Protein AF-A0A9D6A3Y0-F1 (afdb_monomer_lite)

Foldseek 3Di:
DDDDDDDDDDDDDDPPPPDPPPPPPPDPPDPDDPPADCQQADCVDDCVVPVPNRRGVSVCVVDDDDPVDPDDDPVVVVVVVVVVVVVVVLVVLLPDDDDPPDPSNVSNVVVVVVPCPVVCVVCDCVVCVVVVVVVVPDDD

Sequence (140 aa):
MGIKKTIITLGLGALIAQGLTTASAQAPKGKGKPAIDFADMDLKVRPQTDFYHYVNGGWIKKNPLKPAYSRFGTFDVLQDSSTAQIRQIVEELSHSQQVKGSNEYRIATLYAQALDSVTRNAQGAQPIKRQLARIEALQS

Structure (mmCIF, N/CA/C/O backbone):
data_AF-A0A9D6A3Y0-F1
#
_entry.id   AF-A0A9D6A3Y0-F1
#
loop_
_atom_site.group_PDB
_atom_site.id
_atom_site.type_symbol
_atom_site.label_atom_id
_atom_site.label_alt_id
_atom_site.label_comp_id
_atom_site.label_asym_id
_atom_site.label_entity_id
_atom_site.label_seq_id
_atom_site.pdbx_PDB_ins_code
_atom_site.Cartn_x
_atom_site.Cartn_y
_atom_site.Cartn_z
_atom_site.occupancy
_atom_site.B_iso_or_equiv
_atom_site.auth_seq_id
_atom_site.auth_comp_id
_atom_site.auth_asym_id
_atom_site.auth_atom_id
_atom_site.pdbx_PDB_model_num
ATOM 1 N N . MET A 1 1 ? 32.249 43.245 54.581 1.00 39.78 1 MET A N 1
ATOM 2 C CA . MET A 1 1 ? 32.049 41.927 53.938 1.00 39.78 1 MET A CA 1
ATOM 3 C C . MET A 1 1 ? 30.646 41.451 54.322 1.00 39.78 1 MET A C 1
ATOM 5 O O . MET A 1 1 ? 30.486 40.833 55.352 1.00 39.78 1 MET A O 1
ATOM 9 N N . GLY A 1 2 ? 29.548 41.949 53.759 1.00 38.94 2 GLY A N 1
ATOM 10 C CA . GLY A 1 2 ? 29.126 41.955 52.357 1.00 38.94 2 GLY A CA 1
ATOM 11 C C . GLY A 1 2 ? 27.667 41.468 52.351 1.00 38.94 2 GLY A C 1
ATOM 12 O O . GLY A 1 2 ? 27.409 40.294 52.119 1.00 38.94 2 GLY A O 1
ATOM 13 N N . ILE A 1 3 ? 26.747 42.353 52.751 1.00 41.09 3 ILE A N 1
ATOM 14 C CA . ILE A 1 3 ? 25.312 42.103 52.976 1.00 41.09 3 ILE A CA 1
ATOM 15 C C . ILE A 1 3 ? 24.655 41.642 51.665 1.00 41.09 3 ILE A C 1
ATOM 17 O O . ILE A 1 3 ? 24.641 42.389 50.687 1.00 41.09 3 ILE A O 1
ATOM 21 N N . LYS A 1 4 ? 24.096 40.425 51.637 1.00 37.38 4 LYS A N 1
ATOM 22 C CA . LYS A 1 4 ? 23.307 39.936 50.497 1.00 37.38 4 LYS A CA 1
ATOM 23 C C . LYS A 1 4 ? 21.936 40.617 50.518 1.00 37.38 4 LYS A C 1
ATOM 25 O O . LYS A 1 4 ? 21.115 40.340 51.386 1.00 37.38 4 LYS A O 1
ATOM 30 N N . LYS A 1 5 ? 21.714 41.542 49.581 1.00 42.81 5 LYS A N 1
ATOM 31 C CA . LYS A 1 5 ? 20.428 42.215 49.363 1.00 42.81 5 LYS A CA 1
ATOM 32 C C . LYS A 1 5 ? 19.482 41.282 48.605 1.00 42.81 5 LYS A C 1
ATOM 34 O O . LYS A 1 5 ? 19.710 40.985 47.437 1.00 42.81 5 LYS A O 1
ATOM 39 N N . THR A 1 6 ? 18.417 40.860 49.276 1.00 45.19 6 THR A N 1
ATOM 40 C CA . THR A 1 6 ? 17.201 40.314 48.665 1.00 45.19 6 THR A CA 1
ATOM 41 C C . THR A 1 6 ? 16.508 41.439 47.900 1.00 45.19 6 THR A C 1
ATOM 43 O O . THR A 1 6 ? 16.078 42.416 48.510 1.00 45.19 6 THR A O 1
ATOM 46 N N . ILE A 1 7 ? 16.426 41.334 46.573 1.00 46.53 7 ILE A N 1
ATOM 47 C CA . ILE A 1 7 ? 15.667 42.267 45.736 1.00 46.53 7 ILE A CA 1
ATOM 48 C C . ILE A 1 7 ? 14.420 41.534 45.248 1.00 46.53 7 ILE A C 1
ATOM 50 O O . ILE A 1 7 ? 14.485 40.630 44.421 1.00 46.53 7 ILE A O 1
ATOM 54 N N . ILE A 1 8 ? 13.287 41.938 45.819 1.00 42.72 8 ILE A N 1
ATOM 55 C CA . ILE A 1 8 ? 11.944 41.686 45.310 1.00 42.72 8 ILE A CA 1
ATOM 56 C C . ILE A 1 8 ? 11.755 42.638 44.127 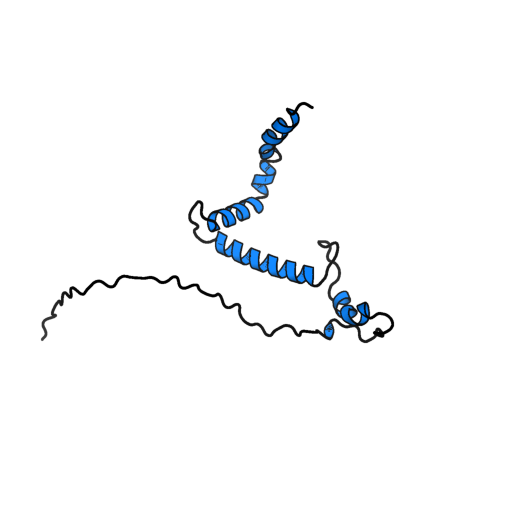1.00 42.72 8 ILE A C 1
ATOM 58 O O . ILE A 1 8 ? 11.802 43.855 44.307 1.00 42.72 8 ILE A O 1
ATOM 62 N N . THR A 1 9 ? 11.546 42.108 42.923 1.00 41.78 9 THR A N 1
ATOM 63 C CA . THR A 1 9 ? 11.118 42.908 41.769 1.00 41.78 9 THR A CA 1
ATOM 64 C C . THR A 1 9 ? 9.754 42.415 41.308 1.00 41.78 9 THR A C 1
ATOM 66 O O . THR A 1 9 ? 9.631 41.387 40.651 1.00 41.78 9 THR A O 1
ATOM 69 N N . LEU A 1 10 ? 8.726 43.176 41.686 1.00 37.41 10 LEU A N 1
ATOM 70 C CA . LEU A 1 10 ? 7.441 43.234 40.998 1.00 37.41 10 LEU A CA 1
ATOM 71 C C . LEU A 1 10 ? 7.686 43.845 39.614 1.00 37.41 10 LEU A C 1
ATOM 73 O O . LEU A 1 10 ? 8.091 45.001 39.512 1.00 37.41 10 LEU A O 1
ATOM 77 N N . GLY A 1 11 ? 7.460 43.061 38.564 1.00 34.62 11 GLY A N 1
ATOM 78 C CA . GLY A 1 11 ? 7.642 43.477 37.180 1.00 34.62 11 GLY A CA 1
ATOM 79 C C . GLY A 1 11 ? 6.559 42.890 36.287 1.00 34.62 11 GLY A C 1
ATOM 80 O O . GLY A 1 11 ? 6.700 41.778 35.803 1.00 34.62 11 GLY A O 1
ATOM 81 N N . LEU A 1 12 ? 5.483 43.665 36.146 1.00 35.19 12 LEU A N 1
ATOM 82 C CA . LEU A 1 12 ? 4.742 43.963 34.918 1.00 35.19 12 LEU A CA 1
ATOM 83 C C . LEU A 1 12 ? 4.379 42.800 33.971 1.00 35.19 12 LEU A C 1
ATOM 85 O O . LEU A 1 12 ? 5.227 42.179 33.337 1.00 35.19 12 LEU A O 1
ATOM 89 N N . GLY A 1 13 ? 3.069 42.590 33.818 1.00 39.69 13 GLY A N 1
ATOM 90 C CA . GLY A 1 13 ? 2.483 41.619 32.904 1.00 39.69 13 GLY A CA 1
ATOM 91 C C . GLY A 1 13 ? 2.977 41.759 31.465 1.00 39.69 13 GLY A C 1
ATOM 92 O O . GLY A 1 13 ? 2.839 42.806 30.838 1.00 39.69 13 GLY A O 1
ATOM 93 N N . ALA A 1 14 ? 3.480 40.651 30.933 1.00 37.50 14 ALA A N 1
ATOM 94 C CA . ALA A 1 14 ? 3.585 40.408 29.508 1.00 37.50 14 ALA A CA 1
ATOM 95 C C . ALA A 1 14 ? 2.570 39.315 29.161 1.00 37.50 14 ALA A C 1
ATOM 97 O O . ALA A 1 14 ? 2.707 38.163 29.573 1.00 37.50 14 ALA A O 1
ATOM 98 N N . LEU A 1 15 ? 1.521 39.714 28.438 1.00 37.28 15 LEU A N 1
ATOM 99 C CA . LEU A 1 15 ? 0.610 38.823 27.729 1.00 37.28 15 LEU A CA 1
ATOM 100 C C . LEU A 1 15 ? 1.444 37.814 26.931 1.00 37.28 15 LEU A C 1
ATOM 102 O O . LEU A 1 15 ? 2.136 38.181 25.980 1.00 37.28 15 LEU A O 1
ATOM 106 N N . ILE A 1 16 ? 1.370 36.540 27.303 1.00 44.28 16 ILE A N 1
ATOM 107 C CA . ILE A 1 16 ? 1.949 35.463 26.513 1.00 44.28 16 ILE A CA 1
ATOM 108 C C . ILE A 1 16 ? 0.988 35.197 25.349 1.00 44.28 16 ILE A C 1
ATOM 110 O O . ILE A 1 16 ? 0.124 34.327 25.414 1.00 44.28 16 ILE A O 1
ATOM 114 N N . ALA A 1 17 ? 1.130 35.964 24.270 1.00 42.34 17 ALA A N 1
ATOM 115 C CA . ALA A 1 17 ? 0.645 35.556 22.962 1.00 42.34 17 ALA A CA 1
ATOM 116 C C . ALA A 1 17 ? 1.612 34.491 22.424 1.00 42.34 17 ALA A C 1
ATOM 118 O O . ALA A 1 17 ? 2.561 34.809 21.708 1.00 42.34 17 ALA A O 1
ATOM 119 N N . GLN A 1 18 ? 1.410 33.220 22.799 1.00 44.75 18 GLN A N 1
ATOM 120 C CA . GLN A 1 18 ? 2.044 32.119 22.070 1.00 44.75 18 GLN A CA 1
ATOM 121 C C . GLN A 1 18 ? 1.356 32.017 20.712 1.00 44.75 18 GLN A C 1
ATOM 123 O O . GLN A 1 18 ? 0.340 31.344 20.544 1.00 44.75 18 GLN A O 1
ATOM 128 N N . GLY A 1 19 ? 1.902 32.765 19.756 1.00 43.25 19 GLY A N 1
ATOM 129 C CA . GLY A 1 19 ? 1.658 32.550 18.345 1.00 43.25 19 GLY A CA 1
ATOM 130 C C . GLY A 1 19 ? 2.014 31.109 18.011 1.00 43.25 19 GLY A C 1
ATOM 131 O O . GLY A 1 19 ? 3.124 30.651 18.275 1.00 43.25 19 GLY A O 1
ATOM 132 N N . LEU A 1 20 ? 1.025 30.416 17.463 1.00 42.09 20 LEU A N 1
ATOM 133 C CA . LEU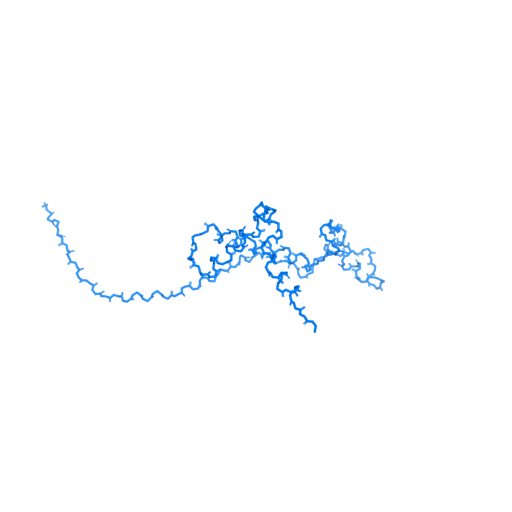 A 1 20 ? 1.104 29.100 16.861 1.00 42.09 20 LEU A CA 1
ATOM 134 C C . LEU A 1 20 ? 2.291 29.068 15.883 1.00 42.09 20 LEU A C 1
ATOM 136 O O . LEU A 1 20 ? 2.187 29.526 14.746 1.00 42.09 20 LEU A O 1
ATOM 140 N N . THR A 1 21 ? 3.442 28.564 16.325 1.00 40.25 21 THR A N 1
ATOM 141 C CA . THR A 1 21 ? 4.547 28.245 15.427 1.00 40.25 21 THR A CA 1
ATOM 142 C C . THR A 1 21 ? 4.128 27.010 14.649 1.00 40.25 21 THR A C 1
ATOM 144 O O . THR A 1 21 ? 4.263 25.874 15.097 1.00 40.25 21 THR A O 1
ATOM 147 N N . THR A 1 22 ? 3.568 27.221 13.460 1.00 44.78 22 THR A N 1
ATOM 148 C CA . THR A 1 22 ? 3.465 26.161 12.463 1.00 44.78 22 THR A CA 1
ATOM 149 C C . THR A 1 22 ? 4.888 25.741 12.118 1.00 44.78 22 THR A C 1
ATOM 151 O O . THR A 1 22 ? 5.560 26.386 11.310 1.00 44.78 22 THR A O 1
ATOM 154 N N . ALA A 1 23 ? 5.375 24.687 12.772 1.00 45.16 23 ALA A N 1
ATOM 155 C CA . ALA A 1 23 ? 6.565 23.976 12.356 1.00 45.16 23 ALA A CA 1
ATOM 156 C C . ALA A 1 23 ? 6.274 23.394 10.968 1.00 45.16 23 ALA A C 1
ATOM 158 O O . ALA A 1 23 ? 5.703 22.317 10.821 1.00 45.16 23 ALA A O 1
ATOM 159 N N . SER A 1 24 ? 6.622 24.151 9.930 1.00 45.41 24 SER A N 1
ATOM 160 C CA . SER A 1 24 ? 6.809 23.607 8.594 1.00 45.41 24 SER A CA 1
ATOM 161 C C . SER A 1 24 ? 7.930 22.582 8.718 1.00 45.41 24 SER A C 1
ATOM 163 O O . SER A 1 24 ? 9.105 22.949 8.749 1.00 45.41 24 SER A O 1
ATOM 165 N N . ALA A 1 25 ? 7.575 21.303 8.823 1.00 49.69 25 ALA A N 1
ATOM 166 C CA . ALA A 1 25 ? 8.516 20.216 8.634 1.00 49.69 25 ALA A CA 1
ATOM 167 C C . ALA A 1 25 ? 9.046 20.316 7.197 1.00 49.69 25 ALA A C 1
ATOM 169 O O . ALA A 1 25 ? 8.432 19.835 6.246 1.00 49.69 25 ALA A O 1
ATOM 170 N N . GLN A 1 26 ? 10.170 21.010 7.015 1.00 47.12 26 GLN A N 1
ATOM 171 C CA . GLN A 1 26 ? 10.911 20.959 5.767 1.00 47.12 26 GLN A CA 1
ATOM 172 C C . GLN A 1 26 ? 11.478 19.552 5.645 1.00 47.12 26 GLN A C 1
ATOM 174 O O . GLN A 1 26 ? 12.454 19.195 6.304 1.00 47.12 26 GLN A O 1
ATOM 179 N N . ALA A 1 27 ? 10.829 18.752 4.799 1.00 53.41 27 ALA A N 1
ATOM 180 C CA . ALA A 1 27 ? 11.352 17.467 4.382 1.00 53.41 27 ALA A CA 1
ATOM 181 C C . ALA A 1 27 ? 12.795 17.660 3.877 1.00 53.41 27 ALA A C 1
ATOM 183 O O . ALA A 1 27 ? 13.060 18.615 3.131 1.00 53.41 27 ALA A O 1
ATOM 184 N N . PRO A 1 28 ? 13.741 16.794 4.278 1.00 49.91 28 PRO A N 1
ATOM 185 C CA . PRO A 1 28 ? 15.116 16.891 3.822 1.00 49.91 28 PRO A CA 1
ATOM 186 C C . PRO A 1 28 ? 15.130 16.834 2.293 1.00 49.91 28 PRO A C 1
ATOM 188 O O . PRO A 1 28 ? 14.644 15.879 1.686 1.00 49.91 28 PRO A O 1
ATOM 191 N N . LYS A 1 29 ? 15.679 17.877 1.658 1.00 53.28 29 LYS A N 1
ATOM 192 C CA . LYS A 1 29 ? 15.900 17.908 0.210 1.00 53.28 29 LYS A CA 1
ATOM 193 C C . LYS A 1 29 ? 17.009 16.912 -0.127 1.00 53.28 29 LYS A C 1
ATOM 195 O O . LYS A 1 29 ? 18.180 17.274 -0.211 1.00 53.28 29 LYS A O 1
ATOM 200 N N . GLY A 1 30 ? 16.643 15.641 -0.276 1.00 57.66 30 GLY A N 1
ATOM 201 C CA . GLY A 1 30 ? 17.514 14.636 -0.873 1.00 57.66 30 GLY A CA 1
ATOM 202 C C . GLY A 1 30 ? 17.940 15.084 -2.272 1.00 57.66 30 GLY A C 1
ATOM 203 O O . GLY A 1 30 ? 17.211 15.825 -2.937 1.00 57.66 30 GLY A O 1
ATOM 204 N N . LYS A 1 31 ? 19.123 14.650 -2.730 1.00 64.00 31 LYS A N 1
ATOM 205 C CA . LYS A 1 31 ? 19.524 14.824 -4.134 1.00 64.00 31 LYS A CA 1
ATOM 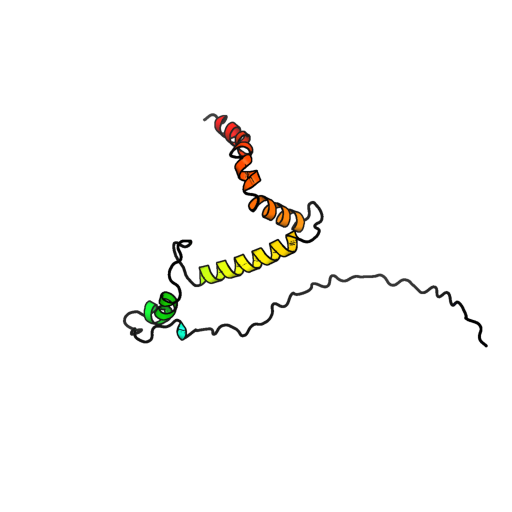206 C C . LYS A 1 31 ? 18.380 14.285 -4.999 1.00 64.00 31 LYS A C 1
ATOM 208 O O . LYS A 1 31 ? 18.036 13.111 -4.877 1.00 64.00 31 LYS A O 1
ATOM 213 N N . GLY A 1 32 ? 17.738 15.161 -5.773 1.00 70.12 32 GLY A N 1
ATOM 214 C CA . GLY A 1 32 ? 16.564 14.796 -6.562 1.00 70.12 32 GLY A CA 1
ATOM 215 C C . GLY A 1 32 ? 16.887 13.618 -7.475 1.00 70.12 32 GLY A C 1
ATOM 216 O O . GLY A 1 32 ? 17.984 13.556 -8.035 1.00 70.12 32 GLY A O 1
ATOM 217 N N . LYS A 1 33 ? 15.950 12.675 -7.614 1.00 77.00 33 LYS A N 1
ATOM 218 C CA . LYS A 1 33 ? 16.066 11.656 -8.661 1.00 77.00 33 LYS A CA 1
ATOM 219 C C . LYS A 1 33 ? 16.128 12.372 -10.017 1.00 77.00 33 LYS A C 1
ATOM 221 O O . LYS A 1 33 ? 15.399 13.354 -10.195 1.00 77.00 33 LYS A O 1
ATOM 226 N N . PRO A 1 34 ? 16.997 11.938 -10.946 1.00 86.12 34 PRO A N 1
ATOM 227 C CA . PRO A 1 34 ? 17.047 12.535 -12.272 1.00 86.12 34 PRO A CA 1
ATOM 228 C C . PRO A 1 34 ? 15.671 12.429 -12.939 1.00 86.12 34 PRO A C 1
ATOM 230 O O . PRO A 1 34 ? 14.951 11.454 -12.731 1.00 86.12 34 PRO A O 1
ATOM 233 N N . ALA A 1 35 ? 15.305 13.439 -13.733 1.00 87.69 35 ALA A N 1
ATOM 234 C CA . ALA A 1 35 ? 14.017 13.458 -14.430 1.00 87.69 35 ALA A CA 1
ATOM 235 C C . ALA A 1 35 ? 13.866 12.275 -15.402 1.00 87.69 35 ALA A C 1
ATOM 237 O O . ALA A 1 35 ? 12.766 11.767 -15.592 1.00 87.69 35 ALA A O 1
ATOM 238 N N . ILE A 1 36 ? 14.982 11.834 -15.991 1.00 91.12 36 ILE A N 1
ATOM 239 C CA . ILE A 1 36 ? 15.089 10.623 -16.802 1.00 91.12 36 ILE A CA 1
ATOM 240 C C . ILE A 1 36 ? 16.275 9.827 -16.264 1.00 91.12 36 ILE A C 1
ATOM 242 O O . ILE A 1 36 ? 17.397 10.336 -16.231 1.00 91.12 36 ILE A O 1
ATOM 246 N N . ASP A 1 37 ? 16.027 8.587 -15.848 1.00 92.00 37 ASP A N 1
ATOM 247 C CA . ASP A 1 37 ? 17.083 7.650 -15.480 1.00 92.00 37 ASP A CA 1
ATOM 248 C C . ASP A 1 37 ? 17.451 6.793 -16.696 1.00 92.00 37 ASP A C 1
ATOM 250 O O . ASP A 1 37 ? 16.721 5.889 -17.096 1.00 92.00 37 ASP A O 1
ATOM 254 N N . PHE A 1 38 ? 18.606 7.068 -17.302 1.00 94.19 38 PHE A N 1
ATOM 255 C CA . PHE A 1 38 ? 19.087 6.300 -18.453 1.00 94.19 38 PHE A CA 1
ATOM 256 C C . PHE A 1 38 ? 19.353 4.826 -18.120 1.00 94.19 38 PHE A C 1
ATOM 258 O O . PHE A 1 38 ? 19.401 3.998 -19.028 1.00 94.19 38 PHE A O 1
ATOM 265 N N . ALA A 1 39 ? 19.500 4.468 -16.841 1.00 94.00 39 ALA A N 1
ATOM 266 C CA . ALA A 1 39 ? 19.652 3.080 -16.430 1.00 94.00 39 ALA A CA 1
ATOM 267 C C . ALA A 1 39 ? 18.340 2.279 -16.538 1.00 94.00 39 ALA A C 1
ATOM 269 O O . ALA A 1 39 ? 18.378 1.048 -16.453 1.00 94.00 39 ALA A O 1
ATOM 270 N N . ASP A 1 40 ? 17.194 2.943 -16.696 1.00 95.69 40 ASP A N 1
ATOM 271 C CA . ASP A 1 40 ? 15.889 2.307 -16.899 1.00 95.69 40 ASP A CA 1
ATOM 272 C C . ASP A 1 40 ? 15.607 1.980 -18.374 1.00 95.69 40 ASP A C 1
ATOM 274 O O . ASP A 1 40 ? 14.714 1.184 -18.673 1.00 95.69 40 ASP A O 1
ATOM 278 N N . MET A 1 41 ? 16.426 2.506 -19.287 1.00 97.69 41 MET A N 1
ATOM 279 C CA . MET A 1 41 ? 16.315 2.298 -20.729 1.00 97.69 41 MET A CA 1
ATOM 280 C C . MET A 1 41 ? 16.990 0.999 -21.191 1.00 97.69 41 MET A C 1
ATOM 282 O O . MET A 1 41 ? 17.956 0.523 -20.592 1.00 97.69 41 MET A O 1
ATOM 286 N N . ASP A 1 42 ? 16.519 0.447 -22.311 1.00 97.88 42 ASP A N 1
ATOM 287 C CA . ASP A 1 42 ? 17.204 -0.610 -23.059 1.00 97.88 42 ASP A CA 1
ATOM 288 C C . ASP A 1 42 ? 17.649 -0.090 -24.430 1.00 97.88 42 ASP A C 1
ATOM 290 O O . ASP A 1 42 ? 16.925 -0.161 -25.424 1.00 97.88 42 ASP A O 1
ATOM 294 N N . LEU A 1 43 ? 18.886 0.411 -24.488 1.00 96.56 43 LEU A N 1
ATOM 295 C CA . LEU A 1 43 ? 19.462 1.006 -25.699 1.00 96.56 43 LEU A CA 1
ATOM 296 C C . LEU A 1 43 ? 19.738 -0.007 -26.825 1.00 96.56 43 LEU A C 1
ATOM 298 O O . LEU A 1 43 ? 20.137 0.393 -27.917 1.00 96.56 43 LEU A O 1
ATOM 302 N N . LYS A 1 44 ? 19.549 -1.313 -26.584 1.00 97.00 44 LYS A N 1
ATOM 303 C CA . LYS A 1 44 ? 19.637 -2.337 -27.638 1.00 97.00 44 LYS A CA 1
ATOM 304 C C . LYS A 1 44 ? 18.356 -2.415 -28.469 1.00 97.00 44 LYS A C 1
ATOM 306 O O . LYS A 1 44 ? 18.389 -2.922 -29.589 1.00 97.00 44 LYS A O 1
ATOM 311 N N . VAL A 1 45 ? 17.238 -1.931 -27.932 1.00 98.06 45 VAL A N 1
ATOM 312 C CA . VAL A 1 45 ? 15.965 -1.845 -28.648 1.00 98.06 45 VAL A CA 1
ATOM 313 C C . VAL A 1 45 ? 15.982 -0.588 -29.510 1.00 98.06 45 VAL A C 1
ATOM 315 O O . VAL A 1 45 ? 16.369 0.485 -29.062 1.00 98.06 45 VAL A O 1
ATOM 318 N N . ARG A 1 46 ? 15.569 -0.689 -30.773 1.00 98.00 46 ARG A N 1
ATOM 319 C CA . ARG A 1 46 ? 15.442 0.501 -31.619 1.00 98.00 46 ARG A CA 1
ATOM 320 C C . ARG A 1 46 ? 14.186 1.277 -31.199 1.00 98.00 46 ARG A C 1
ATOM 322 O O . ARG A 1 46 ? 13.101 0.693 -31.202 1.00 98.00 46 ARG A O 1
ATOM 329 N N . PRO A 1 47 ? 14.267 2.588 -30.907 1.00 97.69 47 PRO A N 1
ATOM 330 C CA . PRO A 1 47 ? 13.103 3.356 -30.459 1.00 97.69 47 PRO A CA 1
ATOM 331 C C . PRO A 1 47 ? 11.980 3.417 -31.501 1.00 97.69 47 PRO A C 1
ATOM 333 O O . PRO A 1 47 ? 10.823 3.584 -31.137 1.00 97.69 47 PRO A O 1
ATOM 336 N N . GLN A 1 48 ? 12.299 3.262 -32.791 1.00 98.19 48 GLN A N 1
ATOM 337 C CA . GLN A 1 48 ? 11.306 3.268 -33.871 1.00 98.19 48 GLN A CA 1
ATOM 338 C C . GLN A 1 48 ? 10.485 1.973 -33.945 1.00 98.19 48 GLN A C 1
ATOM 340 O O . GLN A 1 48 ? 9.430 1.973 -34.570 1.00 98.19 48 GLN A O 1
ATOM 345 N N . THR A 1 49 ? 10.976 0.869 -33.371 1.00 98.19 49 THR A N 1
ATOM 346 C CA . THR A 1 49 ? 10.296 -0.435 -33.425 1.00 98.19 49 THR A CA 1
ATOM 347 C C . THR A 1 49 ? 9.501 -0.715 -32.159 1.00 98.19 49 THR A C 1
ATOM 349 O O . THR A 1 49 ? 8.401 -1.244 -32.242 1.00 98.19 49 THR A O 1
ATOM 352 N N . ASP A 1 50 ? 10.051 -0.357 -30.997 1.00 98.25 50 ASP A N 1
ATOM 353 C CA . ASP A 1 50 ? 9.370 -0.488 -29.711 1.00 98.25 50 ASP A CA 1
ATOM 354 C C . ASP A 1 50 ? 9.890 0.579 -28.746 1.00 98.25 50 ASP A C 1
ATOM 356 O O . ASP A 1 50 ? 10.887 0.409 -28.038 1.00 98.25 50 ASP A O 1
ATOM 360 N N . PHE A 1 51 ? 9.211 1.723 -28.747 1.00 98.31 51 PHE A N 1
ATOM 361 C CA . PHE A 1 51 ? 9.585 2.837 -27.888 1.00 98.31 51 PHE A CA 1
ATOM 362 C C . PHE A 1 51 ? 9.383 2.516 -26.400 1.00 98.31 51 PHE A C 1
ATOM 364 O O . PHE A 1 51 ? 10.134 3.006 -25.557 1.00 98.31 51 PHE A O 1
ATOM 371 N N . TYR A 1 52 ? 8.407 1.665 -26.062 1.00 97.69 52 TYR A N 1
ATOM 372 C CA . TYR A 1 52 ? 8.111 1.322 -24.674 1.00 97.69 52 TYR A CA 1
ATOM 373 C C . TYR A 1 52 ? 9.249 0.512 -24.049 1.00 97.69 52 TYR A C 1
ATOM 375 O O . TYR A 1 52 ? 9.724 0.873 -22.971 1.00 97.69 52 TYR A O 1
ATOM 383 N N . HIS A 1 53 ? 9.743 -0.523 -24.734 1.00 98.00 53 HIS A N 1
ATOM 384 C CA . HIS A 1 53 ? 10.895 -1.296 -24.263 1.00 98.00 53 HIS A CA 1
ATOM 385 C C . HIS A 1 53 ? 12.210 -0.522 -24.375 1.00 98.00 53 HIS A C 1
ATOM 387 O O . HIS A 1 53 ? 13.069 -0.689 -23.513 1.00 98.00 53 HIS A O 1
ATOM 393 N N . TYR A 1 54 ? 12.366 0.366 -25.362 1.00 98.31 54 TYR A N 1
ATOM 394 C CA . TYR A 1 54 ? 13.528 1.257 -25.411 1.00 98.31 54 TYR A CA 1
ATOM 395 C C . TYR A 1 54 ? 13.628 2.138 -24.159 1.00 98.31 54 TYR A C 1
ATOM 397 O O . TYR A 1 54 ? 14.698 2.239 -23.565 1.00 98.31 54 TYR A O 1
ATOM 405 N N . VAL A 1 55 ? 12.519 2.744 -23.721 1.00 97.44 55 VAL A N 1
ATOM 406 C CA . VAL A 1 55 ? 12.516 3.649 -22.559 1.00 97.44 55 VAL A CA 1
ATOM 407 C C . VAL A 1 55 ? 12.486 2.902 -21.223 1.00 97.44 55 VAL A C 1
ATOM 409 O O . VAL A 1 55 ? 13.122 3.356 -20.280 1.00 97.44 55 VAL A O 1
ATOM 412 N N . ASN A 1 56 ? 11.778 1.770 -21.128 1.00 97.31 56 ASN A N 1
ATOM 413 C CA . ASN A 1 56 ? 11.499 1.103 -19.845 1.00 97.31 56 ASN A CA 1
ATOM 414 C C . ASN A 1 56 ? 12.161 -0.276 -19.685 1.00 97.31 56 ASN A C 1
ATOM 416 O O . ASN A 1 56 ? 12.019 -0.908 -18.638 1.00 97.31 56 ASN A O 1
ATOM 420 N N . GLY A 1 57 ? 12.845 -0.800 -20.705 1.00 97.56 57 GLY A N 1
ATOM 421 C CA . GLY A 1 57 ? 13.318 -2.188 -20.717 1.00 97.56 57 GLY A CA 1
ATOM 422 C C . GLY A 1 57 ? 14.332 -2.512 -19.617 1.00 97.56 57 GLY A C 1
ATOM 423 O O . GLY A 1 57 ? 14.336 -3.626 -19.091 1.00 97.56 57 GLY A O 1
ATOM 424 N N . GLY A 1 58 ? 15.154 -1.542 -19.212 1.00 97.50 58 GLY A N 1
ATOM 425 C CA . GLY A 1 58 ? 16.034 -1.659 -18.050 1.00 97.50 58 GLY A CA 1
ATOM 426 C C . GLY A 1 58 ? 15.252 -1.709 -16.735 1.00 97.50 58 GLY A C 1
ATOM 427 O O . GLY A 1 58 ? 15.540 -2.556 -15.886 1.00 97.50 58 GLY A O 1
ATOM 428 N N . TRP A 1 59 ? 14.222 -0.871 -16.586 1.00 96.62 59 TRP A N 1
ATOM 429 C CA . TRP A 1 59 ? 13.353 -0.866 -15.406 1.00 96.62 59 TRP A CA 1
ATOM 430 C C . TRP A 1 59 ? 12.599 -2.189 -15.257 1.00 96.62 59 TRP A C 1
ATOM 432 O O . TRP A 1 59 ? 12.615 -2.784 -14.181 1.00 96.62 59 TRP A O 1
ATOM 442 N N . ILE A 1 60 ? 12.008 -2.694 -16.345 1.00 96.25 60 ILE A N 1
ATOM 443 C CA . ILE A 1 60 ? 11.262 -3.962 -16.365 1.00 96.25 60 ILE A CA 1
ATOM 444 C C . ILE A 1 60 ? 12.158 -5.119 -15.902 1.00 96.25 60 ILE A C 1
ATOM 446 O O . ILE A 1 60 ? 11.752 -5.926 -15.069 1.00 96.25 60 ILE A O 1
ATOM 450 N N . LYS A 1 61 ? 13.411 -5.170 -16.376 1.00 95.94 61 LYS A N 1
ATOM 451 C CA . LYS A 1 61 ? 14.388 -6.197 -15.970 1.00 95.94 61 LYS A CA 1
ATOM 452 C C . LYS A 1 61 ? 14.751 -6.126 -14.484 1.00 95.94 61 LYS A C 1
ATOM 454 O O . LYS A 1 61 ? 14.968 -7.162 -13.863 1.00 95.94 61 LYS A O 1
ATOM 459 N N . LYS A 1 62 ? 14.835 -4.921 -13.914 1.00 95.50 62 LYS A N 1
ATOM 460 C CA . LYS A 1 62 ? 15.188 -4.699 -12.499 1.00 95.50 62 LYS A CA 1
ATOM 461 C C . LYS A 1 62 ? 14.016 -4.902 -11.536 1.00 95.50 62 LYS A C 1
ATOM 463 O O . LYS A 1 62 ? 14.250 -5.100 -10.347 1.00 95.50 62 LYS A O 1
ATOM 468 N N . ASN A 1 63 ? 12.779 -4.842 -12.028 1.00 95.00 63 ASN A N 1
ATOM 469 C CA . ASN A 1 63 ? 11.570 -4.838 -11.207 1.00 95.00 63 ASN A CA 1
ATOM 470 C C . ASN A 1 63 ? 10.631 -5.993 -11.595 1.00 95.00 63 ASN A C 1
ATOM 472 O O . ASN A 1 63 ? 9.547 -5.752 -12.130 1.00 95.00 63 ASN A O 1
ATOM 476 N N . PRO A 1 64 ? 11.018 -7.256 -11.332 1.00 94.19 64 PRO A N 1
ATOM 477 C CA . PRO A 1 64 ? 10.130 -8.388 -11.563 1.00 94.19 64 PRO A CA 1
ATOM 478 C C . PRO A 1 64 ? 8.873 -8.279 -10.692 1.00 94.19 64 PRO A C 1
ATOM 480 O O . PRO A 1 64 ? 8.927 -7.826 -9.543 1.00 94.19 64 PRO A O 1
ATOM 483 N N . LEU A 1 65 ? 7.738 -8.732 -11.231 1.00 95.06 65 LEU A N 1
ATOM 484 C CA . LEU A 1 65 ? 6.467 -8.725 -10.514 1.00 95.06 65 LEU A CA 1
ATOM 485 C C . LEU A 1 65 ? 6.560 -9.625 -9.274 1.00 95.06 65 LEU A C 1
ATOM 487 O O . LEU A 1 65 ? 6.802 -10.828 -9.374 1.00 95.06 65 LEU A O 1
ATOM 491 N N . LYS A 1 66 ? 6.374 -9.034 -8.092 1.00 91.44 66 LYS A N 1
ATOM 492 C CA . LYS A 1 66 ? 6.356 -9.771 -6.823 1.00 91.44 66 LYS A CA 1
ATOM 493 C C . LYS A 1 66 ? 4.978 -10.421 -6.614 1.00 91.44 66 LYS A C 1
ATOM 495 O O . LYS A 1 66 ? 3.988 -9.830 -7.034 1.00 91.44 66 LYS A O 1
ATOM 500 N N . PRO A 1 67 ? 4.870 -11.543 -5.874 1.00 95.56 67 PRO A N 1
ATOM 501 C CA . PRO A 1 67 ? 3.598 -12.254 -5.673 1.00 95.56 67 PRO A CA 1
ATOM 502 C C . PRO A 1 67 ? 2.458 -11.418 -5.076 1.00 95.56 67 PRO A C 1
ATOM 504 O O . PRO A 1 67 ? 1.292 -11.724 -5.289 1.00 95.56 67 PRO A O 1
ATOM 507 N N . ALA A 1 68 ? 2.789 -10.365 -4.324 1.00 93.56 68 ALA A N 1
ATOM 508 C CA . ALA A 1 68 ? 1.809 -9.461 -3.724 1.00 93.56 68 ALA A CA 1
ATOM 509 C C . ALA A 1 68 ? 1.128 -8.515 -4.735 1.00 93.56 68 ALA A C 1
ATOM 511 O O . ALA A 1 68 ? 0.166 -7.843 -4.374 1.00 93.56 68 ALA A O 1
ATOM 512 N N . TYR A 1 69 ? 1.615 -8.445 -5.979 1.00 94.62 69 TYR A N 1
ATOM 513 C CA . TYR A 1 69 ? 1.146 -7.504 -6.993 1.00 94.62 69 TYR A CA 1
ATOM 514 C C . TYR A 1 69 ? 0.649 -8.244 -8.239 1.00 94.62 69 TYR A C 1
ATOM 516 O O . TYR A 1 69 ? 1.288 -9.175 -8.719 1.00 94.62 69 TYR A O 1
ATOM 524 N N . SER A 1 70 ? -0.467 -7.787 -8.812 1.00 96.00 70 SER A N 1
ATOM 525 C CA . SER A 1 70 ? -0.947 -8.222 -10.136 1.00 96.00 70 SER A CA 1
ATOM 526 C C . SER A 1 70 ? -0.376 -7.378 -11.283 1.00 96.00 70 SER A C 1
ATOM 528 O O . SER A 1 70 ? -0.350 -7.817 -12.429 1.00 96.0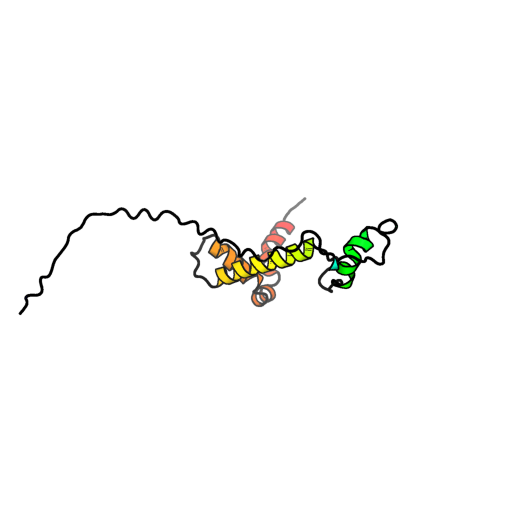0 70 SER A O 1
ATOM 530 N N . ARG A 1 71 ? 0.101 -6.169 -10.966 1.00 94.94 71 ARG A N 1
ATOM 531 C CA . ARG A 1 71 ? 0.860 -5.261 -11.833 1.00 94.94 71 ARG A CA 1
ATOM 532 C C . ARG A 1 71 ? 1.848 -4.465 -10.984 1.00 94.94 71 ARG A C 1
ATOM 534 O O . ARG A 1 71 ? 1.567 -4.220 -9.814 1.00 94.94 71 ARG A O 1
ATOM 541 N N . PHE A 1 72 ? 2.960 -4.036 -11.570 1.00 95.56 72 PHE A N 1
ATOM 542 C CA . PHE A 1 72 ? 3.928 -3.198 -10.869 1.00 95.56 72 PHE A CA 1
ATOM 543 C C . PHE A 1 72 ? 4.534 -2.159 -11.811 1.00 95.56 72 PHE A C 1
ATOM 545 O O . PHE A 1 72 ? 4.978 -2.486 -12.910 1.00 95.56 72 PHE A O 1
ATOM 552 N N . GLY A 1 73 ? 4.530 -0.906 -11.374 1.00 94.44 73 GLY A N 1
ATOM 553 C CA . GLY A 1 73 ? 5.016 0.257 -12.104 1.00 94.44 73 GLY A CA 1
ATOM 554 C C . GLY A 1 73 ? 5.386 1.399 -11.160 1.00 94.44 73 GLY A C 1
ATOM 555 O O . GLY A 1 73 ? 5.287 1.291 -9.938 1.00 94.44 73 GLY A O 1
ATOM 556 N N . THR A 1 74 ? 5.765 2.543 -11.724 1.00 91.56 74 THR A N 1
ATOM 557 C CA . THR A 1 74 ? 6.181 3.725 -10.948 1.00 91.56 74 THR A CA 1
ATOM 558 C C . THR A 1 74 ? 5.102 4.245 -9.991 1.00 91.56 74 THR A C 1
ATOM 560 O O . THR A 1 74 ? 5.431 4.724 -8.908 1.00 91.56 74 THR A O 1
ATOM 563 N N . PHE A 1 75 ? 3.816 4.125 -10.339 1.00 94.69 75 PHE A N 1
ATOM 564 C CA . PHE A 1 75 ? 2.725 4.499 -9.429 1.00 94.69 75 PHE A CA 1
ATOM 565 C C . PHE A 1 75 ? 2.649 3.592 -8.203 1.00 94.69 75 PHE A C 1
ATOM 567 O O . PHE A 1 75 ? 2.353 4.075 -7.115 1.00 94.69 75 PHE A O 1
ATOM 574 N N . ASP A 1 76 ? 2.962 2.306 -8.357 1.00 95.69 76 ASP A N 1
ATOM 575 C CA . ASP A 1 76 ? 2.990 1.369 -7.236 1.00 95.69 76 ASP A CA 1
ATOM 576 C C . ASP A 1 76 ? 4.203 1.665 -6.340 1.00 95.69 76 ASP A C 1
ATOM 578 O O . ASP A 1 76 ? 4.063 1.726 -5.125 1.00 95.69 76 ASP A O 1
ATOM 582 N N . VAL A 1 77 ? 5.360 2.007 -6.924 1.00 93.69 77 VAL A N 1
ATOM 583 C CA . VAL A 1 77 ? 6.533 2.495 -6.168 1.00 93.69 77 VAL A CA 1
ATOM 584 C C . VAL A 1 77 ? 6.202 3.754 -5.356 1.00 93.69 77 VAL A C 1
ATOM 586 O O . VAL A 1 77 ? 6.614 3.877 -4.200 1.00 93.69 77 VAL A O 1
ATOM 589 N N . LEU A 1 78 ? 5.466 4.702 -5.948 1.00 94.38 78 LEU A N 1
ATOM 590 C CA . LEU A 1 78 ? 5.011 5.901 -5.244 1.00 94.38 78 LEU A CA 1
ATOM 591 C C . LEU A 1 78 ? 4.045 5.536 -4.112 1.00 94.38 78 LEU A C 1
ATOM 593 O O . LEU A 1 78 ? 4.238 5.992 -2.987 1.00 94.38 78 LEU A O 1
ATOM 597 N N . GLN A 1 79 ? 3.054 4.688 -4.390 1.00 96.00 79 GLN A N 1
ATOM 598 C CA . GLN A 1 79 ? 2.089 4.221 -3.399 1.00 96.00 79 GLN A CA 1
ATOM 599 C C . GLN A 1 79 ? 2.783 3.527 -2.223 1.00 96.00 79 GLN A C 1
ATOM 601 O O . GLN A 1 79 ? 2.471 3.842 -1.076 1.00 96.00 79 GLN A O 1
ATOM 606 N N . ASP A 1 80 ? 3.736 2.632 -2.482 1.00 95.06 80 ASP A N 1
ATOM 607 C CA . ASP A 1 80 ? 4.500 1.927 -1.452 1.00 95.06 80 ASP A CA 1
ATOM 608 C C . ASP A 1 80 ? 5.272 2.920 -0.573 1.00 95.06 80 ASP A C 1
ATOM 610 O O . ASP A 1 80 ? 5.206 2.856 0.656 1.00 95.06 80 ASP A O 1
ATOM 614 N N . SER A 1 81 ? 5.960 3.886 -1.191 1.00 95.81 81 SER A N 1
ATOM 615 C CA . SER A 1 81 ? 6.724 4.908 -0.469 1.00 95.81 81 SER A CA 1
ATOM 616 C C . SER A 1 81 ? 5.829 5.817 0.374 1.00 95.81 81 SER A C 1
ATOM 618 O O . SER A 1 81 ? 6.138 6.072 1.539 1.00 95.81 81 SER A O 1
ATOM 620 N N . SER A 1 82 ? 4.709 6.285 -0.179 1.00 97.06 82 SER A N 1
ATOM 621 C CA . SER A 1 82 ? 3.742 7.106 0.551 1.00 97.06 82 SER A CA 1
ATOM 622 C C . SER A 1 82 ? 3.082 6.323 1.685 1.00 97.06 82 SER A C 1
ATOM 624 O O . SER A 1 82 ? 2.952 6.843 2.789 1.00 97.06 82 SER A O 1
ATOM 626 N N . THR A 1 83 ? 2.726 5.059 1.452 1.00 96.50 83 THR A N 1
ATOM 627 C CA . THR A 1 83 ? 2.142 4.182 2.478 1.00 96.50 83 THR A CA 1
ATOM 628 C C . THR A 1 83 ? 3.128 3.947 3.618 1.00 96.50 83 THR A C 1
ATOM 630 O O . THR A 1 83 ? 2.738 4.028 4.780 1.00 96.50 83 THR A O 1
ATOM 633 N N . ALA A 1 84 ? 4.409 3.720 3.313 1.00 96.88 84 ALA A N 1
ATOM 634 C CA . ALA A 1 84 ? 5.454 3.572 4.323 1.00 96.88 84 ALA A CA 1
ATOM 635 C C . ALA A 1 84 ? 5.633 4.846 5.168 1.00 96.88 84 ALA A C 1
ATOM 637 O O . ALA A 1 84 ? 5.716 4.759 6.390 1.00 96.88 84 ALA A O 1
ATOM 638 N N . GLN A 1 85 ? 5.628 6.026 4.540 1.00 97.19 85 GLN A N 1
ATOM 639 C CA . GLN A 1 85 ? 5.715 7.309 5.251 1.00 97.19 85 GLN A CA 1
ATOM 640 C C . GLN A 1 85 ? 4.495 7.556 6.148 1.00 97.19 85 GLN A C 1
ATOM 642 O O . GLN A 1 85 ? 4.649 7.927 7.308 1.00 97.19 85 GLN A O 1
ATOM 647 N N . ILE A 1 86 ? 3.281 7.308 5.645 1.00 96.19 86 ILE A N 1
ATOM 648 C CA . ILE A 1 86 ? 2.049 7.426 6.442 1.00 96.19 86 ILE A CA 1
ATOM 649 C C . ILE A 1 86 ? 2.088 6.456 7.620 1.00 96.19 86 ILE A C 1
ATOM 651 O O . ILE A 1 86 ? 1.773 6.847 8.741 1.00 96.19 86 ILE A O 1
ATOM 655 N N . ARG A 1 87 ? 2.500 5.205 7.385 1.00 96.00 87 ARG A N 1
ATOM 656 C CA . ARG A 1 87 ? 2.654 4.207 8.444 1.00 96.00 87 ARG A CA 1
ATOM 657 C C . ARG A 1 87 ? 3.598 4.708 9.531 1.00 96.00 87 ARG A C 1
ATOM 659 O O . ARG A 1 87 ? 3.226 4.647 10.695 1.00 96.00 87 ARG A O 1
ATOM 666 N N . GLN A 1 88 ? 4.761 5.235 9.156 1.00 96.25 88 GLN A N 1
ATOM 667 C CA . GLN A 1 88 ? 5.715 5.789 10.114 1.00 96.25 88 GLN A CA 1
ATOM 668 C C . GLN A 1 88 ? 5.079 6.906 10.957 1.00 96.25 88 GLN A C 1
ATOM 670 O O . GLN A 1 88 ? 5.142 6.851 12.180 1.00 96.25 88 GLN A O 1
ATOM 675 N N . ILE A 1 89 ? 4.399 7.868 10.323 1.00 95.12 89 ILE A N 1
ATOM 676 C CA . ILE A 1 89 ? 3.713 8.966 11.025 1.00 95.12 89 ILE A CA 1
ATOM 677 C C . ILE A 1 89 ? 2.667 8.426 12.009 1.00 95.12 89 ILE A C 1
ATOM 679 O O . ILE A 1 89 ? 2.575 8.892 13.143 1.00 95.12 89 ILE A O 1
ATOM 683 N N . VAL A 1 90 ? 1.862 7.447 11.588 1.00 95.50 90 VAL A N 1
ATOM 684 C CA . VAL A 1 90 ? 0.805 6.867 12.428 1.00 95.50 90 VAL A CA 1
ATOM 685 C C . VAL A 1 90 ? 1.392 6.046 13.577 1.00 95.50 90 VAL A C 1
ATOM 687 O O . VAL A 1 90 ? 0.873 6.114 14.689 1.00 95.50 90 VAL A O 1
ATOM 690 N N . GLU A 1 91 ? 2.479 5.308 13.349 1.00 93.62 91 GLU A N 1
ATOM 691 C CA . GLU A 1 91 ? 3.190 4.568 14.396 1.00 93.62 91 GLU A CA 1
ATOM 692 C C . GLU A 1 91 ? 3.804 5.523 15.427 1.00 93.62 91 GLU A C 1
ATOM 694 O O . GLU A 1 91 ? 3.579 5.351 16.625 1.00 93.62 91 GLU A O 1
ATOM 699 N N . GLU A 1 92 ? 4.495 6.576 14.988 1.00 93.56 92 GLU A N 1
ATOM 700 C CA . GLU A 1 92 ? 5.014 7.635 15.865 1.00 93.56 92 GLU A CA 1
ATOM 701 C C . GLU A 1 92 ? 3.891 8.293 16.678 1.00 93.56 92 GLU A C 1
ATOM 703 O O . GLU A 1 92 ? 3.994 8.424 17.901 1.00 93.56 92 GLU A O 1
ATOM 708 N N . LEU A 1 93 ? 2.774 8.628 16.025 1.00 93.75 93 LEU A N 1
ATOM 709 C CA . LEU A 1 93 ? 1.599 9.183 16.685 1.00 93.75 93 LEU A CA 1
ATOM 710 C C . LEU A 1 93 ? 1.026 8.218 17.724 1.00 93.75 93 LEU A C 1
ATOM 712 O O . LEU A 1 93 ? 0.665 8.657 18.814 1.00 93.75 93 LEU A O 1
ATOM 716 N N . SER A 1 94 ? 0.938 6.924 17.407 1.00 88.88 94 SER A N 1
ATOM 717 C CA . SER A 1 94 ? 0.348 5.903 18.281 1.00 88.88 94 SER A CA 1
ATOM 718 C C . SER A 1 94 ? 1.130 5.694 19.579 1.00 88.88 94 SER A C 1
ATOM 720 O O . SER A 1 94 ? 0.529 5.356 20.596 1.00 88.88 94 SER A O 1
ATOM 722 N N . HIS A 1 95 ? 2.437 5.972 19.572 1.00 88.25 95 HIS A N 1
ATOM 723 C CA . HIS A 1 95 ? 3.290 5.919 20.761 1.00 88.25 95 HIS A CA 1
ATOM 724 C C . HIS A 1 95 ? 3.251 7.196 21.617 1.00 88.25 95 HIS A C 1
ATOM 726 O O . HIS A 1 95 ? 3.773 7.202 22.731 1.00 88.25 95 HIS A O 1
ATOM 732 N N . SER A 1 96 ? 2.655 8.283 21.120 1.00 88.94 96 SER A N 1
ATOM 733 C CA . SER A 1 96 ? 2.479 9.525 21.882 1.00 88.94 96 SER A CA 1
ATOM 734 C C . SER A 1 96 ? 1.224 9.478 22.764 1.00 88.94 96 SER A C 1
ATOM 736 O O . SER A 1 96 ? 0.358 8.629 22.579 1.00 88.94 96 SER A O 1
ATOM 738 N N . GLN A 1 97 ? 1.090 10.390 23.729 1.00 90.69 97 GLN A N 1
ATOM 739 C CA . GLN A 1 97 ? -0.151 10.507 24.497 1.00 90.69 97 GLN A CA 1
ATOM 740 C C . GLN A 1 97 ? -1.175 11.347 23.727 1.00 90.69 97 GLN A C 1
ATOM 742 O O . GLN A 1 97 ? -0.930 12.518 23.446 1.00 90.69 97 GLN A O 1
ATOM 747 N N . GLN A 1 98 ? -2.338 10.769 23.416 1.00 93.56 98 GLN A N 1
ATOM 748 C CA . GLN A 1 98 ? -3.411 11.464 22.701 1.00 93.56 98 GLN A CA 1
ATOM 749 C C . GLN A 1 98 ? -4.558 11.853 23.638 1.00 93.56 98 GLN A C 1
ATOM 751 O O . GLN A 1 98 ? -4.904 11.141 24.585 1.00 93.56 98 GLN A O 1
ATOM 756 N N . VAL A 1 99 ? -5.207 12.978 23.339 1.00 95.88 99 VAL A N 1
ATOM 757 C CA . VAL A 1 99 ? -6.414 13.410 24.048 1.00 95.88 99 VAL A CA 1
ATOM 758 C C . VAL A 1 99 ? -7.607 12.613 23.528 1.00 95.88 99 VAL A C 1
ATOM 760 O O . VAL A 1 99 ? -7.933 12.663 22.342 1.00 95.88 99 VAL A O 1
ATOM 763 N N . LYS A 1 100 ? -8.293 11.881 24.412 1.00 95.19 100 LYS A N 1
ATOM 764 C CA . LYS A 1 100 ? -9.465 11.079 24.040 1.00 95.19 100 LYS A CA 1
ATOM 765 C C . LYS A 1 100 ? -10.493 11.929 23.284 1.00 95.19 100 LYS A C 1
ATOM 767 O O . LYS A 1 100 ? -10.935 12.964 23.770 1.00 95.19 100 LYS A O 1
ATOM 772 N N . GLY A 1 101 ? -10.898 11.452 22.109 1.00 94.62 101 GLY A N 1
ATOM 773 C CA . GLY A 1 101 ? -11.864 12.129 21.238 1.00 94.62 101 GLY A C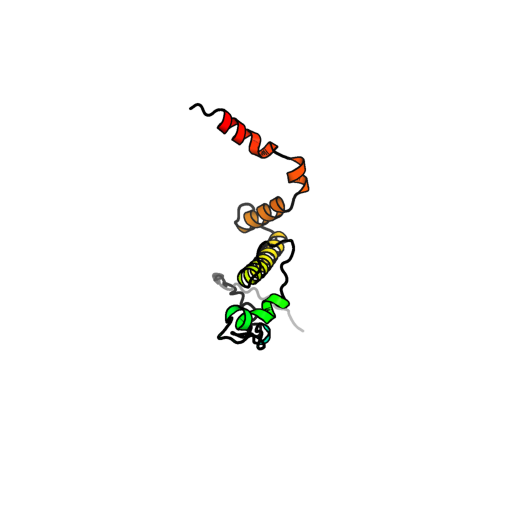A 1
ATOM 774 C C . GLY A 1 101 ? -11.254 13.074 20.197 1.00 94.62 101 GLY A C 1
ATOM 775 O O . GLY A 1 101 ? -11.980 13.462 19.280 1.00 94.62 101 GLY A O 1
ATOM 776 N N . SER A 1 102 ? -9.955 13.388 20.281 1.00 96.94 102 SER A N 1
ATOM 777 C CA . SER A 1 102 ? -9.242 14.145 19.246 1.00 96.94 102 SER A CA 1
ATOM 778 C C . SER A 1 102 ? -9.065 13.331 17.957 1.00 96.94 102 SER A C 1
ATOM 780 O O . SER A 1 102 ? -9.299 12.116 17.924 1.00 96.94 102 SER A O 1
ATOM 782 N N . ASN A 1 103 ? -8.644 13.990 16.875 1.00 96.50 103 ASN A N 1
ATOM 783 C CA . ASN A 1 103 ? -8.364 13.305 15.612 1.00 96.50 103 ASN A CA 1
ATOM 784 C C . ASN A 1 103 ? -7.179 12.344 15.749 1.00 96.50 103 ASN A C 1
ATOM 786 O O . ASN A 1 103 ? -7.237 11.226 15.249 1.00 96.50 103 ASN A O 1
ATOM 790 N N . GLU A 1 104 ? -6.159 12.739 16.502 1.00 95.25 104 GLU A N 1
ATOM 791 C CA . GLU A 1 104 ? -4.983 11.930 16.806 1.00 95.25 104 GLU A CA 1
ATOM 792 C C . GLU A 1 104 ? -5.377 10.645 17.531 1.00 95.25 104 GLU A C 1
ATOM 794 O O . GLU A 1 104 ? -4.975 9.553 17.133 1.00 95.25 104 GLU A O 1
ATOM 799 N N . TYR A 1 105 ? -6.234 10.766 18.551 1.00 95.88 105 TYR A N 1
ATOM 800 C CA . TYR A 1 105 ? -6.759 9.615 19.276 1.00 95.88 105 TYR A CA 1
ATOM 801 C C . TYR A 1 105 ? -7.549 8.678 18.359 1.00 95.88 105 TYR A C 1
ATOM 803 O O . TYR A 1 105 ? -7.389 7.460 18.438 1.00 95.88 105 TYR A O 1
ATOM 811 N N . ARG A 1 106 ? -8.391 9.223 17.471 1.00 96.19 106 ARG A N 1
ATOM 812 C CA . ARG A 1 106 ? -9.168 8.422 16.510 1.00 96.19 106 ARG A CA 1
ATOM 813 C C . ARG A 1 106 ? -8.260 7.671 15.536 1.00 96.19 106 ARG A C 1
ATOM 815 O O . ARG A 1 106 ? -8.490 6.486 15.317 1.00 96.19 106 ARG A O 1
ATOM 822 N N . ILE A 1 107 ? -7.234 8.332 14.997 1.00 96.06 107 ILE A N 1
ATOM 823 C CA . ILE A 1 107 ? -6.255 7.724 14.082 1.00 96.06 107 ILE A CA 1
ATOM 824 C C . ILE A 1 107 ? -5.494 6.599 14.792 1.00 96.06 107 ILE A C 1
ATOM 826 O O . ILE A 1 107 ? -5.471 5.475 14.293 1.00 96.06 107 ILE A O 1
ATOM 830 N N . ALA A 1 108 ? -4.936 6.870 15.976 1.00 95.00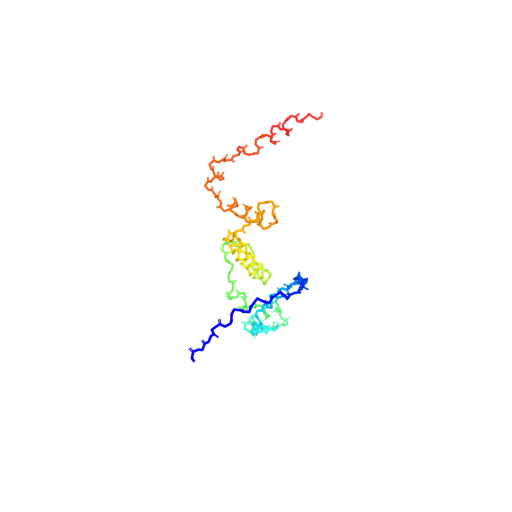 108 ALA A N 1
ATOM 831 C CA . ALA A 1 108 ? -4.190 5.882 16.754 1.00 95.00 108 ALA A CA 1
ATOM 832 C C . ALA A 1 108 ? -5.064 4.678 17.147 1.00 95.00 108 ALA A C 1
ATOM 834 O O . ALA A 1 108 ? -4.647 3.529 17.006 1.00 95.00 108 ALA A O 1
ATOM 835 N N . THR A 1 109 ? -6.305 4.932 17.575 1.00 94.50 109 THR A N 1
ATOM 836 C CA . THR A 1 109 ? -7.257 3.876 17.948 1.00 94.50 109 THR A CA 1
ATOM 837 C C . THR A 1 109 ? -7.615 3.002 16.749 1.00 94.50 109 THR A C 1
ATOM 839 O O . THR A 1 109 ? -7.575 1.778 16.858 1.00 94.50 109 THR A O 1
ATOM 842 N N . LEU A 1 110 ? -7.933 3.608 15.599 1.00 95.44 110 LEU A N 1
ATOM 843 C CA . LEU A 1 110 ? -8.273 2.865 14.385 1.00 95.44 110 LEU A CA 1
ATOM 844 C C . LEU A 1 110 ? -7.094 2.001 13.920 1.00 95.44 110 LEU A C 1
ATOM 846 O O . LEU A 1 110 ? -7.291 0.842 13.563 1.00 95.44 110 LEU A O 1
ATOM 850 N N . TYR A 1 111 ? -5.876 2.547 13.958 1.00 95.38 111 TYR A N 1
ATOM 851 C CA . TYR A 1 111 ? -4.666 1.815 13.595 1.00 95.38 111 TYR A CA 1
ATOM 852 C C . TYR A 1 111 ? -4.436 0.604 14.507 1.00 95.38 111 TYR A C 1
ATOM 854 O O . TYR A 1 111 ? -4.262 -0.510 14.017 1.00 95.38 111 TYR A O 1
ATOM 862 N N . ALA A 1 112 ? -4.526 0.791 15.828 1.00 93.62 112 ALA A N 1
ATOM 863 C CA . ALA A 1 112 ? -4.381 -0.296 16.794 1.00 93.62 112 ALA A CA 1
ATOM 864 C C . ALA A 1 112 ? -5.441 -1.395 16.594 1.00 93.62 112 ALA A C 1
ATOM 866 O O . ALA A 1 112 ? -5.112 -2.580 16.573 1.00 93.62 112 ALA A O 1
ATOM 867 N N . GLN A 1 113 ? -6.703 -1.012 16.372 1.00 94.19 113 GLN A N 1
ATOM 868 C CA . GLN A 1 113 ? -7.790 -1.957 16.097 1.00 94.19 113 GLN A CA 1
ATOM 869 C C . GLN A 1 113 ? -7.593 -2.721 14.783 1.00 94.19 113 GLN A C 1
ATOM 871 O O . GLN A 1 113 ? -7.913 -3.906 14.712 1.00 94.19 113 GLN A O 1
ATOM 876 N N . ALA A 1 114 ? -7.062 -2.068 13.746 1.00 94.62 114 ALA A N 1
ATOM 877 C CA . ALA A 1 114 ? -6.789 -2.712 12.464 1.00 94.62 114 ALA A CA 1
ATOM 878 C C . ALA A 1 114 ? -5.665 -3.761 12.557 1.00 94.62 114 ALA A C 1
ATOM 880 O O . ALA A 1 114 ? -5.703 -4.758 11.833 1.00 94.62 114 ALA A O 1
ATOM 881 N N . LEU A 1 115 ? -4.687 -3.558 13.448 1.00 95.31 115 LEU A N 1
ATOM 882 C CA . LEU A 1 115 ? -3.576 -4.488 13.668 1.00 95.31 115 LEU A CA 1
ATOM 883 C C . LEU A 1 115 ? -3.909 -5.641 14.630 1.00 95.31 115 LEU A C 1
ATOM 885 O O . LEU A 1 115 ? -3.257 -6.686 14.570 1.00 95.31 115 LEU A O 1
ATOM 889 N N . ASP A 1 116 ? -4.927 -5.499 15.484 1.00 96.88 116 ASP A N 1
ATOM 890 C CA . ASP A 1 116 ? -5.331 -6.530 16.446 1.00 96.88 116 ASP A CA 1
ATOM 891 C C . ASP A 1 116 ? -6.139 -7.667 15.791 1.00 96.88 116 ASP A C 1
ATOM 893 O O . ASP A 1 116 ? -7.358 -7.821 15.932 1.00 96.88 116 ASP A O 1
ATOM 897 N N . SER A 1 117 ? -5.417 -8.509 15.054 1.00 97.19 117 SER A N 1
ATOM 898 C CA . SER A 1 117 ? -5.984 -9.701 14.425 1.00 97.19 117 SER A CA 1
ATOM 899 C C . SER A 1 117 ? -6.485 -10.742 15.433 1.00 97.19 117 SER A C 1
ATOM 901 O O . SER A 1 117 ? -7.388 -11.506 15.093 1.00 97.19 117 SER A O 1
ATOM 903 N N . VAL A 1 118 ? -5.954 -10.769 16.662 1.00 98.12 118 VAL A N 1
ATOM 904 C CA . VAL A 1 118 ? -6.336 -11.746 17.693 1.00 98.12 118 VAL A CA 1
ATOM 905 C C . VAL A 1 118 ? -7.759 -11.473 18.154 1.00 98.12 118 VAL A C 1
ATOM 907 O O . VAL A 1 118 ? -8.617 -12.354 18.056 1.00 98.12 118 VAL A O 1
ATOM 910 N N . THR A 1 119 ? -8.037 -10.235 18.566 1.00 97.31 119 THR A N 1
ATOM 911 C CA . THR A 1 119 ? -9.384 -9.827 18.974 1.00 97.31 119 THR A CA 1
ATOM 912 C C . THR A 1 119 ? -10.367 -9.957 17.817 1.00 97.31 119 THR A C 1
ATOM 914 O O . THR A 1 119 ? -11.445 -10.527 17.993 1.00 97.31 119 THR A O 1
ATOM 917 N N . ARG A 1 120 ? -9.990 -9.506 16.610 1.00 96.88 120 ARG A N 1
ATOM 918 C CA . ARG A 1 120 ? -10.831 -9.639 15.410 1.00 96.88 120 ARG A CA 1
ATOM 919 C C . ARG A 1 120 ? -11.225 -11.097 15.154 1.00 96.88 120 ARG A C 1
ATOM 921 O O . ARG A 1 120 ? -12.396 -11.386 14.920 1.00 96.88 120 ARG A O 1
ATOM 928 N N . ASN A 1 121 ? -10.261 -12.017 15.201 1.00 97.56 121 ASN A N 1
ATOM 929 C CA . ASN A 1 121 ? -10.513 -13.432 14.935 1.00 97.56 121 ASN A CA 1
ATOM 930 C C . ASN A 1 121 ? -11.376 -14.070 16.035 1.00 97.56 121 ASN A C 1
ATOM 932 O O . ASN A 1 121 ? -12.274 -14.845 15.716 1.00 97.56 121 ASN A O 1
ATOM 936 N N . ALA A 1 122 ? -11.161 -13.710 17.305 1.00 98.19 122 ALA A N 1
ATOM 937 C CA . ALA A 1 122 ? -11.983 -14.186 18.417 1.00 98.19 122 ALA A CA 1
ATOM 938 C C . ALA A 1 122 ? -13.443 -13.705 18.323 1.00 98.19 122 ALA A C 1
ATOM 940 O O . ALA A 1 122 ? -14.369 -14.449 18.642 1.00 98.19 122 ALA A O 1
ATOM 941 N N . GLN A 1 123 ? -13.668 -12.471 17.860 1.00 97.62 123 GLN A N 1
ATOM 942 C CA . GLN A 1 123 ? -15.012 -11.910 17.687 1.00 97.62 123 GLN A CA 1
ATOM 943 C C . GLN A 1 123 ? -15.759 -12.492 16.477 1.00 97.62 123 GLN A C 1
ATOM 945 O O . GLN A 1 123 ? -16.995 -12.523 16.475 1.00 97.62 123 GLN A O 1
ATOM 950 N N . GLY A 1 124 ? -15.041 -12.948 15.446 1.00 96.81 124 GLY A N 1
ATOM 951 C CA . GLY A 1 124 ? -15.633 -13.476 14.218 1.00 96.81 124 GLY A CA 1
ATOM 952 C C . GLY A 1 124 ? -16.673 -12.519 13.619 1.00 96.81 124 GLY A C 1
ATOM 953 O O . GLY A 1 124 ? -16.466 -11.310 13.546 1.00 96.81 124 GLY A O 1
ATOM 954 N N . ALA A 1 125 ? -17.831 -13.049 13.220 1.00 97.06 125 ALA A N 1
ATOM 955 C CA . ALA A 1 125 ? -18.913 -12.256 12.627 1.00 97.06 125 ALA A CA 1
ATOM 956 C C . ALA A 1 125 ? -19.843 -11.567 13.651 1.00 97.06 125 ALA A C 1
ATOM 958 O O . ALA A 1 125 ? -20.800 -10.903 13.254 1.00 97.06 125 ALA A O 1
ATOM 959 N N . GLN A 1 126 ? -19.615 -11.716 14.963 1.00 98.00 126 GLN A N 1
ATOM 960 C CA . GLN A 1 126 ? -20.527 -11.177 15.986 1.00 98.00 126 GLN A CA 1
ATOM 961 C C . GLN A 1 126 ? -20.808 -9.665 15.837 1.00 98.00 126 GLN A C 1
ATOM 963 O O . GLN A 1 126 ? -21.981 -9.294 15.925 1.00 98.00 126 GLN A O 1
ATOM 968 N N . PRO A 1 127 ? -19.820 -8.790 15.533 1.00 96.75 127 PRO A N 1
ATOM 969 C CA . PRO A 1 127 ? -20.052 -7.342 15.454 1.00 96.75 127 PRO A CA 1
ATOM 970 C C . PRO A 1 127 ? -21.040 -6.890 14.365 1.00 96.75 127 PRO A C 1
ATOM 972 O O . PRO A 1 127 ? -21.572 -5.782 14.448 1.00 96.75 127 PRO A O 1
ATOM 975 N N . ILE A 1 128 ? -21.290 -7.724 13.348 1.00 97.62 128 ILE A N 1
ATOM 976 C CA . ILE A 1 128 ? -22.174 -7.389 12.219 1.00 97.62 128 ILE A CA 1
ATOM 977 C C . ILE A 1 128 ? -23.546 -8.071 12.287 1.00 97.62 128 ILE A C 1
ATOM 979 O O . ILE A 1 128 ? -24.442 -7.696 11.532 1.00 97.62 128 ILE A O 1
ATOM 983 N N . LYS A 1 129 ? -23.761 -9.033 13.199 1.00 97.81 129 LYS A N 1
ATOM 984 C CA . LYS A 1 129 ? -25.002 -9.834 13.247 1.00 97.81 129 LYS A CA 1
ATOM 985 C C . LYS A 1 129 ? -26.269 -9.002 13.398 1.00 97.81 129 LYS A C 1
ATOM 987 O O . LYS A 1 129 ? -27.272 -9.298 12.763 1.00 97.81 129 LYS A O 1
ATOM 992 N N . ARG A 1 130 ? -26.232 -7.943 14.210 1.00 97.50 130 ARG A N 1
ATOM 993 C CA . ARG A 1 130 ? -27.391 -7.057 14.391 1.00 97.50 130 ARG A CA 1
ATOM 994 C C . ARG A 1 130 ? -27.761 -6.351 13.085 1.00 97.50 130 ARG A C 1
ATOM 996 O O . ARG A 1 130 ? -28.938 -6.171 12.801 1.00 97.50 130 ARG A O 1
ATOM 1003 N N . GLN A 1 131 ? -26.771 -5.928 12.303 1.00 97.50 131 GLN A N 1
ATOM 1004 C CA . GLN A 1 131 ? -26.980 -5.281 11.011 1.00 97.50 131 GLN A CA 1
ATOM 1005 C C . GLN A 1 131 ? -27.555 -6.278 10.002 1.00 97.50 131 GLN A C 1
ATOM 1007 O O . GLN A 1 131 ? -28.498 -5.926 9.302 1.00 97.50 131 GLN A O 1
ATOM 1012 N N . LEU A 1 132 ? -27.050 -7.516 9.987 1.00 97.38 132 LEU A N 1
ATOM 1013 C CA . LEU A 1 132 ? -27.589 -8.589 9.145 1.00 97.38 132 LEU A CA 1
ATOM 1014 C C . LEU A 1 132 ? -29.055 -8.887 9.485 1.00 97.38 132 LEU A C 1
ATOM 1016 O O . LEU A 1 132 ? -29.898 -8.826 8.598 1.00 97.38 132 LEU A O 1
ATOM 1020 N N . ALA A 1 133 ? -29.386 -9.048 10.769 1.00 97.19 133 ALA A N 1
ATOM 1021 C CA . ALA A 1 133 ? -30.763 -9.277 11.210 1.00 97.19 133 ALA A CA 1
ATOM 1022 C C . ALA A 1 133 ? -31.721 -8.140 10.803 1.00 97.19 133 ALA A C 1
ATOM 1024 O O . ALA A 1 133 ? -32.881 -8.378 10.482 1.00 97.19 133 ALA A O 1
ATOM 1025 N N . ARG A 1 134 ? -31.245 -6.884 10.787 1.00 97.06 134 ARG A N 1
ATOM 1026 C CA . ARG A 1 134 ? -32.044 -5.745 10.301 1.00 97.06 134 ARG A CA 1
ATOM 1027 C C . ARG A 1 134 ? -32.323 -5.817 8.802 1.00 97.06 134 ARG A C 1
ATOM 1029 O O . ARG A 1 134 ? -33.388 -5.374 8.394 1.00 97.06 134 ARG A O 1
ATOM 1036 N N . ILE A 1 135 ? -31.378 -6.317 8.005 1.00 96.56 135 ILE A N 1
ATOM 1037 C CA . ILE A 1 135 ? -31.547 -6.488 6.555 1.00 96.56 135 ILE A CA 1
ATOM 1038 C C . ILE A 1 135 ? -32.511 -7.644 6.277 1.00 96.56 135 ILE A C 1
ATOM 1040 O O . ILE A 1 135 ? -33.415 -7.495 5.465 1.00 96.56 135 ILE A O 1
ATOM 1044 N N . GLU A 1 136 ? -32.364 -8.762 6.988 1.00 96.38 136 GLU A N 1
ATOM 1045 C CA . GLU A 1 136 ? -33.238 -9.939 6.862 1.00 96.38 136 GLU A CA 1
ATOM 1046 C C . GLU A 1 136 ? -34.701 -9.642 7.224 1.00 96.38 136 GLU A C 1
ATOM 1048 O O . GLU A 1 136 ? -35.610 -10.276 6.699 1.00 96.38 136 GLU A O 1
ATOM 1053 N N . ALA A 1 137 ? -34.936 -8.665 8.103 1.00 97.06 137 ALA A N 1
ATOM 1054 C CA . ALA A 1 137 ? -36.275 -8.238 8.498 1.00 97.06 137 ALA A CA 1
ATOM 1055 C C . ALA A 1 137 ? -36.965 -7.303 7.484 1.00 97.06 137 ALA A C 1
ATOM 1057 O O . ALA A 1 137 ? -38.120 -6.929 7.701 1.00 97.06 137 ALA A O 1
ATOM 1058 N N . LEU A 1 138 ? -36.284 -6.885 6.410 1.00 96.56 138 LEU A N 1
ATOM 1059 C CA . LEU A 1 138 ? -36.900 -6.065 5.368 1.00 96.56 138 LEU A CA 1
ATOM 1060 C C . LEU A 1 138 ? -37.870 -6.922 4.546 1.00 96.56 138 LEU A C 1
ATOM 1062 O O . LEU A 1 138 ? -37.486 -7.943 3.982 1.00 96.56 138 LEU A O 1
ATOM 1066 N N . GLN A 1 139 ? -39.127 -6.490 4.470 1.00 85.50 139 GLN A N 1
ATOM 1067 C CA . GLN A 1 139 ? -40.130 -7.076 3.582 1.00 85.50 139 GLN A CA 1
ATOM 1068 C C . GLN A 1 139 ? -40.174 -6.295 2.264 1.00 85.50 139 GLN A C 1
ATOM 1070 O O . GLN A 1 139 ? -39.958 -5.081 2.260 1.00 85.50 139 GLN A O 1
ATOM 1075 N N . SER A 1 140 ? -40.404 -7.016 1.164 1.00 72.31 140 SER A N 1
ATOM 1076 C CA . SER A 1 140 ? -40.584 -6.468 -0.187 1.00 72.31 140 SER A CA 1
ATOM 1077 C C . SER A 1 140 ? -41.880 -5.688 -0.331 1.00 72.31 140 SER A C 1
ATOM 1079 O O . SER A 1 140 ? -42.901 -6.223 0.161 1.00 72.31 140 SER A O 1
#

Radius of gyration: 29.47 Å; chains: 1; bounding box: 73×58×88 Å

Secondary structure (DSSP, 8-state):
-------------------------------PPPSS-GGG--TTS-TTT-HHHHHHHHHHHHSPPPTT-SS--HHHHHHHHHHHHHHHHHHHHHTS---TTSHHHHHHHHHHHHH-HHHHHHHTTGGGHHHHHHHHT---

pLDDT: mean 83.63, std 21.69, range [34.62, 98.31]